Protein AF-A0A3D1VIJ1-F1 (afdb_monomer_lite)

Structure (mmCIF, N/CA/C/O backbone):
data_AF-A0A3D1VIJ1-F1
#
_entry.id   AF-A0A3D1VIJ1-F1
#
loop_
_atom_site.group_PDB
_atom_site.id
_atom_site.type_symbol
_atom_site.label_atom_id
_atom_site.label_alt_id
_atom_site.label_comp_id
_atom_site.label_asym_id
_atom_site.label_entity_id
_atom_site.label_seq_id
_atom_site.pdbx_PDB_ins_code
_atom_site.Cartn_x
_atom_site.Cartn_y
_atom_site.Cartn_z
_atom_site.occupancy
_atom_site.B_iso_or_equiv
_atom_site.auth_seq_id
_atom_site.auth_comp_id
_atom_site.auth_asym_id
_atom_site.auth_atom_id
_atom_site.pdbx_PDB_model_num
ATOM 1 N N . THR A 1 1 ? 19.749 5.957 -31.964 1.00 71.56 1 THR A N 1
ATOM 2 C CA . THR A 1 1 ? 20.022 4.498 -31.964 1.00 71.56 1 THR A CA 1
ATOM 3 C C . THR A 1 1 ? 18.965 3.741 -31.171 1.00 71.56 1 THR A C 1
ATOM 5 O O . THR A 1 1 ? 18.690 4.081 -30.025 1.00 71.56 1 THR A O 1
ATOM 8 N N . ARG A 1 2 ? 18.362 2.705 -31.774 1.00 75.50 2 ARG A N 1
ATOM 9 C CA . ARG A 1 2 ? 17.247 1.901 -31.215 1.00 75.50 2 ARG A CA 1
ATOM 10 C C . ARG A 1 2 ? 17.617 1.122 -29.935 1.00 75.50 2 ARG A C 1
ATOM 12 O O . ARG A 1 2 ? 16.743 0.804 -29.135 1.00 75.50 2 ARG A O 1
ATOM 19 N N . GLN A 1 3 ? 18.907 0.845 -29.724 1.00 78.12 3 GLN A N 1
ATOM 20 C CA . GLN A 1 3 ? 19.421 0.117 -28.553 1.00 78.12 3 GLN A CA 1
ATOM 21 C C . GLN A 1 3 ? 19.297 0.927 -27.248 1.00 78.12 3 GLN A C 1
ATOM 23 O O . GLN A 1 3 ? 18.681 0.443 -26.301 1.00 78.12 3 GLN A O 1
ATOM 28 N N . ARG A 1 4 ? 19.711 2.205 -27.240 1.00 77.31 4 ARG A N 1
ATOM 29 C CA . ARG A 1 4 ? 19.579 3.099 -26.068 1.00 77.31 4 ARG A CA 1
ATOM 30 C C . ARG A 1 4 ? 18.128 3.317 -25.630 1.00 77.31 4 ARG A C 1
ATOM 32 O O . ARG A 1 4 ? 17.838 3.441 -24.444 1.00 77.31 4 ARG A O 1
ATOM 39 N N . GLN A 1 5 ? 17.189 3.332 -26.579 1.00 79.75 5 GLN A N 1
ATOM 40 C CA . GLN A 1 5 ? 15.758 3.444 -26.270 1.00 79.75 5 GLN A CA 1
ATOM 41 C C . GLN A 1 5 ? 15.233 2.211 -25.517 1.00 79.75 5 GLN A C 1
ATOM 43 O O . GLN A 1 5 ? 14.442 2.359 -24.585 1.00 79.75 5 GLN A O 1
ATOM 48 N N . ARG A 1 6 ? 15.693 1.001 -25.872 1.00 83.06 6 ARG A N 1
ATOM 49 C CA . ARG A 1 6 ? 15.323 -0.243 -25.172 1.00 83.06 6 ARG A CA 1
ATOM 50 C C . ARG A 1 6 ? 15.909 -0.299 -23.760 1.00 83.06 6 ARG A C 1
ATOM 52 O O . ARG A 1 6 ? 15.204 -0.703 -22.836 1.00 83.06 6 ARG A O 1
ATOM 59 N N . GLU A 1 7 ? 17.152 0.143 -23.577 1.00 83.19 7 GLU A N 1
ATOM 60 C CA . GLU A 1 7 ? 17.784 0.249 -22.252 1.00 83.19 7 GLU A CA 1
ATOM 61 C C . GLU A 1 7 ? 17.045 1.247 -21.359 1.00 83.19 7 GLU A C 1
ATOM 63 O O . GLU A 1 7 ? 16.668 0.920 -20.232 1.00 83.19 7 GLU A O 1
ATOM 68 N N . ASN A 1 8 ? 16.728 2.429 -21.893 1.00 88.62 8 ASN A N 1
ATOM 69 C CA . ASN A 1 8 ? 15.988 3.444 -21.152 1.00 88.62 8 ASN A CA 1
ATOM 70 C C . ASN A 1 8 ? 14.564 2.970 -20.803 1.00 88.62 8 ASN A C 1
ATOM 72 O O . ASN A 1 8 ? 14.087 3.202 -19.696 1.00 88.62 8 ASN A O 1
ATOM 76 N N . ALA A 1 9 ? 13.893 2.228 -21.693 1.00 87.00 9 ALA A N 1
ATOM 77 C CA . ALA A 1 9 ? 12.586 1.637 -21.399 1.00 87.00 9 ALA A CA 1
ATOM 78 C C . ALA A 1 9 ? 12.645 0.644 -20.223 1.00 87.00 9 ALA A C 1
ATOM 80 O O . ALA A 1 9 ? 11.797 0.704 -19.329 1.00 87.00 9 ALA A O 1
ATOM 81 N N . ARG A 1 10 ? 13.663 -0.229 -20.179 1.00 85.31 10 ARG A N 1
ATOM 82 C CA . ARG A 1 10 ? 13.887 -1.156 -19.052 1.00 85.31 10 ARG A CA 1
ATOM 83 C C . ARG A 1 10 ? 14.189 -0.399 -17.757 1.00 85.31 10 ARG A C 1
ATOM 85 O O . ARG A 1 10 ? 13.577 -0.684 -16.726 1.00 85.31 10 ARG A O 1
ATOM 92 N N . PHE A 1 11 ? 15.049 0.617 -17.820 1.00 88.25 11 PHE A N 1
ATOM 93 C CA . PHE A 1 11 ? 15.358 1.482 -16.682 1.00 88.25 11 PHE A CA 1
ATOM 94 C C . PHE A 1 11 ? 14.109 2.197 -16.144 1.00 88.25 11 PHE A C 1
ATOM 96 O O . PHE A 1 11 ? 13.842 2.157 -14.941 1.00 88.25 11 PHE A O 1
ATOM 103 N N . LEU A 1 12 ? 13.282 2.782 -17.019 1.00 89.69 12 LEU A N 1
ATOM 104 C CA . LEU A 1 12 ? 12.027 3.423 -16.621 1.00 89.69 12 LEU A CA 1
ATOM 105 C C . LEU A 1 12 ? 11.056 2.442 -15.961 1.00 89.69 12 LEU A C 1
ATOM 107 O O . LEU A 1 12 ? 10.388 2.827 -15.003 1.00 89.69 12 LEU A O 1
ATOM 111 N N . GLN A 1 13 ? 10.957 1.194 -16.426 1.00 88.62 13 GLN A N 1
ATOM 112 C CA . GLN A 1 13 ? 10.086 0.199 -15.791 1.00 88.62 13 GLN A CA 1
ATOM 113 C C . GLN A 1 13 ? 10.516 -0.100 -14.350 1.00 88.62 13 GLN A C 1
ATOM 115 O O . GLN A 1 13 ? 9.676 -0.096 -13.444 1.00 88.62 13 GLN A O 1
ATOM 120 N N . ILE A 1 14 ? 11.815 -0.305 -14.125 1.00 88.56 14 ILE A N 1
ATOM 121 C CA . ILE A 1 14 ? 12.374 -0.562 -12.791 1.00 88.56 14 ILE A CA 1
ATOM 122 C C . ILE A 1 14 ? 12.192 0.673 -11.903 1.00 88.56 14 ILE A C 1
ATOM 124 O O . ILE A 1 14 ? 11.626 0.585 -10.810 1.00 88.56 14 ILE A O 1
ATOM 128 N N . LYS A 1 15 ? 12.561 1.853 -12.411 1.00 90.94 15 LYS A N 1
ATOM 129 C CA . LYS A 1 15 ? 12.421 3.131 -11.706 1.00 90.94 15 LYS A CA 1
ATOM 130 C C . LYS A 1 15 ? 10.968 3.415 -11.316 1.00 90.94 15 LYS A C 1
ATOM 132 O O . LYS A 1 15 ? 10.702 3.810 -10.183 1.00 90.94 15 LYS A O 1
ATOM 137 N N . ARG A 1 16 ? 10.002 3.167 -12.208 1.00 88.94 16 ARG A N 1
ATOM 138 C CA . ARG A 1 16 ? 8.564 3.338 -11.926 1.00 88.94 16 ARG A CA 1
ATOM 139 C C . ARG A 1 16 ? 8.086 2.419 -10.802 1.00 88.94 16 ARG A C 1
ATOM 141 O O . ARG A 1 16 ? 7.341 2.881 -9.938 1.00 88.94 16 ARG A O 1
ATOM 148 N N . LYS A 1 17 ? 8.515 1.150 -10.781 1.00 86.19 17 LYS A N 1
ATOM 149 C CA . LYS A 1 17 ? 8.183 0.209 -9.694 1.00 86.19 17 LYS A CA 1
ATOM 150 C C . LYS A 1 17 ? 8.722 0.702 -8.350 1.00 86.19 17 LYS A C 1
ATOM 152 O O . LYS A 1 17 ? 7.959 0.753 -7.386 1.00 86.19 17 LYS A O 1
ATOM 157 N N . LEU A 1 18 ? 9.983 1.139 -8.312 1.00 89.12 18 LEU A N 1
ATOM 158 C CA . LEU A 1 18 ? 10.609 1.688 -7.105 1.00 89.12 18 LEU A CA 1
ATOM 159 C C . LEU A 1 18 ? 9.871 2.934 -6.608 1.00 89.12 18 LEU A C 1
ATOM 161 O O . LEU A 1 18 ? 9.416 2.969 -5.467 1.00 89.12 18 LEU A O 1
ATOM 165 N N . ILE A 1 19 ? 9.654 3.925 -7.478 1.00 88.44 19 ILE A N 1
ATOM 166 C CA . ILE A 1 19 ? 8.934 5.156 -7.119 1.00 88.44 19 ILE A CA 1
ATOM 167 C C . ILE A 1 19 ? 7.530 4.838 -6.594 1.00 88.44 19 ILE A C 1
ATOM 169 O O . ILE A 1 19 ? 7.095 5.431 -5.608 1.00 88.44 19 ILE A O 1
ATOM 173 N N . ARG A 1 20 ? 6.809 3.900 -7.223 1.00 85.62 20 ARG A N 1
ATOM 174 C CA . ARG A 1 20 ? 5.472 3.489 -6.771 1.00 85.62 20 ARG A CA 1
ATOM 175 C C . ARG A 1 20 ? 5.512 2.881 -5.369 1.00 85.62 20 ARG A C 1
ATOM 177 O O . ARG A 1 20 ? 4.656 3.222 -4.556 1.00 85.62 2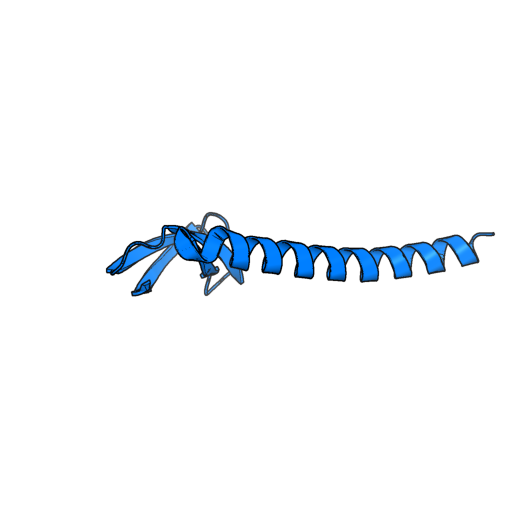0 ARG A O 1
ATOM 184 N N . PHE A 1 21 ? 6.494 2.028 -5.080 1.00 85.69 21 PHE A N 1
ATOM 185 C CA . PHE A 1 21 ? 6.675 1.453 -3.748 1.00 85.69 21 PHE A CA 1
ATOM 186 C C . PHE A 1 21 ? 6.951 2.545 -2.707 1.00 85.69 21 PHE A C 1
ATOM 188 O O . PHE A 1 21 ? 6.212 2.648 -1.730 1.00 85.69 21 PHE A O 1
ATOM 195 N N . PHE A 1 22 ? 7.924 3.428 -2.958 1.00 88.88 22 PHE A N 1
ATOM 196 C CA . PHE A 1 22 ? 8.251 4.530 -2.046 1.00 88.88 22 PHE A CA 1
ATOM 197 C C . PHE A 1 22 ? 7.071 5.481 -1.818 1.00 88.88 22 PHE A C 1
ATOM 199 O O . PHE A 1 22 ? 6.796 5.853 -0.678 1.00 88.88 22 PHE A O 1
ATOM 206 N N . LYS A 1 23 ? 6.317 5.834 -2.868 1.00 86.19 23 LYS A N 1
ATOM 207 C CA . LYS A 1 23 ? 5.102 6.656 -2.734 1.00 86.19 23 LYS A CA 1
ATOM 208 C C . LYS A 1 23 ? 4.059 5.992 -1.835 1.00 86.19 23 LYS A C 1
ATOM 210 O O . LYS A 1 23 ? 3.472 6.665 -0.990 1.00 86.19 23 LYS A O 1
ATOM 215 N N . LEU A 1 24 ? 3.845 4.685 -1.989 1.00 83.06 24 LEU A N 1
ATOM 216 C CA . LEU A 1 24 ? 2.864 3.943 -1.197 1.00 83.06 24 LEU A CA 1
ATOM 217 C C . LEU A 1 24 ? 3.289 3.829 0.275 1.00 83.06 24 LEU A C 1
ATOM 219 O O . LEU A 1 24 ? 2.453 3.991 1.160 1.00 83.06 24 LEU A O 1
ATOM 223 N N . GLN A 1 25 ? 4.583 3.628 0.548 1.00 84.06 25 GLN A N 1
ATOM 224 C CA . GLN A 1 25 ? 5.108 3.642 1.918 1.00 84.06 25 GLN A CA 1
ATOM 225 C C . GLN A 1 25 ? 5.023 5.035 2.552 1.00 84.06 25 GLN A C 1
ATOM 227 O O . GLN A 1 25 ? 4.567 5.164 3.685 1.00 84.06 25 GLN A O 1
ATOM 232 N N . LYS A 1 26 ? 5.365 6.096 1.810 1.00 85.88 26 LYS A N 1
ATOM 233 C CA . LYS A 1 26 ? 5.234 7.479 2.294 1.00 85.88 26 LYS A CA 1
ATOM 234 C C . LYS A 1 26 ? 3.783 7.817 2.653 1.00 85.88 26 LYS A C 1
ATOM 236 O O . LYS A 1 26 ? 3.544 8.405 3.704 1.00 85.88 26 LYS A O 1
ATOM 241 N N . ALA A 1 27 ? 2.819 7.406 1.825 1.00 81.50 27 ALA A N 1
ATOM 242 C CA . ALA A 1 27 ? 1.394 7.575 2.116 1.00 81.50 27 ALA A CA 1
ATOM 243 C C . ALA A 1 27 ? 0.967 6.805 3.378 1.00 81.50 27 ALA A C 1
ATOM 245 O O . ALA A 1 27 ? 0.311 7.374 4.245 1.00 81.50 27 ALA A O 1
ATOM 246 N N . LYS A 1 28 ? 1.414 5.549 3.540 1.00 81.50 28 LYS A N 1
ATOM 247 C CA . LYS A 1 28 ? 1.160 4.760 4.758 1.00 81.50 28 LYS A CA 1
ATOM 248 C C . LYS A 1 28 ? 1.682 5.437 6.023 1.00 81.50 28 LYS A C 1
ATOM 250 O O . LYS A 1 28 ? 0.994 5.419 7.036 1.00 81.50 28 LYS A O 1
ATOM 255 N N . ILE A 1 29 ? 2.881 6.016 5.968 1.00 81.19 29 ILE A N 1
ATOM 256 C CA . ILE A 1 29 ? 3.499 6.687 7.119 1.00 81.19 29 ILE A CA 1
ATOM 257 C C . ILE A 1 29 ? 2.760 7.986 7.443 1.00 81.19 29 ILE A C 1
ATOM 259 O O . ILE A 1 29 ? 2.410 8.212 8.600 1.00 81.19 29 ILE A O 1
ATOM 263 N N . ARG A 1 30 ? 2.480 8.812 6.427 1.00 80.81 30 ARG A N 1
ATOM 264 C CA . ARG A 1 30 ? 1.769 10.086 6.599 1.00 80.81 30 ARG A CA 1
ATOM 265 C C . ARG A 1 30 ? 0.379 9.876 7.197 1.00 80.81 30 ARG A C 1
ATOM 267 O O . ARG A 1 30 ? 0.011 10.550 8.152 1.00 80.81 30 ARG A O 1
ATOM 274 N N . ASP A 1 31 ? -0.362 8.910 6.665 1.00 78.56 31 ASP A N 1
ATOM 275 C CA . ASP A 1 31 ? -1.763 8.693 7.023 1.00 78.56 31 ASP A CA 1
ATOM 276 C C . ASP A 1 31 ? -1.929 7.686 8.188 1.00 78.56 31 ASP A C 1
ATOM 278 O O . ASP A 1 31 ? -3.054 7.357 8.557 1.00 78.56 31 ASP A O 1
ATOM 282 N N . ARG A 1 32 ? -0.832 7.249 8.838 1.00 74.56 32 ARG A N 1
ATOM 283 C CA . ARG A 1 32 ? -0.806 6.234 9.921 1.00 74.56 32 ARG A CA 1
ATOM 284 C C . ARG A 1 32 ? -1.705 6.562 11.120 1.00 74.56 32 ARG A C 1
ATOM 286 O O . ARG A 1 32 ? -2.140 5.658 11.838 1.00 74.56 32 ARG A O 1
ATOM 293 N N . LYS A 1 33 ? -1.928 7.851 11.395 1.00 73.62 33 LYS A N 1
ATOM 294 C CA . LYS A 1 33 ? -2.743 8.298 12.535 1.00 73.62 33 LYS A CA 1
ATOM 295 C C . LYS A 1 33 ? -4.244 8.179 12.259 1.00 73.62 33 LYS A C 1
ATOM 297 O O . LYS A 1 33 ? -4.984 7.848 13.176 1.00 73.62 33 LYS A O 1
ATOM 302 N N . THR A 1 34 ? -4.674 8.411 11.020 1.00 81.62 34 THR A N 1
ATOM 303 C CA . THR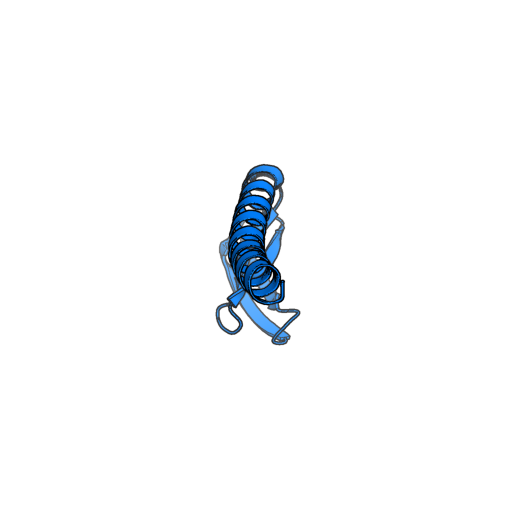 A 1 34 ? -6.095 8.541 10.654 1.00 81.62 34 THR A CA 1
ATOM 304 C C . THR A 1 34 ? -6.631 7.330 9.897 1.00 81.62 34 THR A C 1
ATOM 306 O O . THR A 1 34 ? -7.797 6.980 10.055 1.00 81.62 34 THR A O 1
ATOM 309 N N . HIS A 1 35 ? -5.793 6.669 9.097 1.00 84.94 35 HIS A N 1
ATOM 310 C CA . HIS A 1 35 ? -6.203 5.573 8.230 1.00 84.94 35 HIS A CA 1
ATOM 311 C C . HIS A 1 35 ? -5.283 4.359 8.371 1.00 84.94 35 HIS A C 1
ATOM 313 O O . HIS A 1 35 ? -4.073 4.472 8.568 1.00 84.94 35 HIS A O 1
ATOM 319 N N . VAL A 1 36 ? -5.866 3.175 8.213 1.00 81.69 36 VAL A N 1
ATOM 320 C CA . VAL A 1 36 ? -5.160 1.899 8.150 1.00 81.69 36 VAL A CA 1
ATOM 321 C C . VAL A 1 36 ? -5.266 1.353 6.737 1.00 81.69 36 VAL A C 1
ATOM 323 O O . VAL A 1 36 ? -6.328 1.354 6.116 1.00 81.69 36 VAL A O 1
ATOM 326 N N . PHE A 1 37 ? -4.139 0.877 6.221 1.00 84.25 37 PHE A N 1
ATOM 327 C CA . PHE A 1 37 ? -4.080 0.222 4.924 1.00 84.25 37 PHE A CA 1
ATOM 328 C C . PHE A 1 37 ? -4.090 -1.289 5.135 1.00 84.25 37 PHE A C 1
ATOM 330 O O . PHE A 1 37 ? -3.114 -1.844 5.642 1.00 84.25 37 PHE A O 1
ATOM 337 N N . LYS A 1 38 ? -5.176 -1.957 4.743 1.00 84.31 38 LYS A N 1
ATOM 338 C CA . LYS A 1 38 ? -5.296 -3.422 4.800 1.00 84.31 38 LYS A CA 1
ATOM 339 C C . LYS A 1 38 ? -5.409 -3.984 3.393 1.00 84.31 38 LYS A C 1
ATOM 341 O O . LYS A 1 38 ? -5.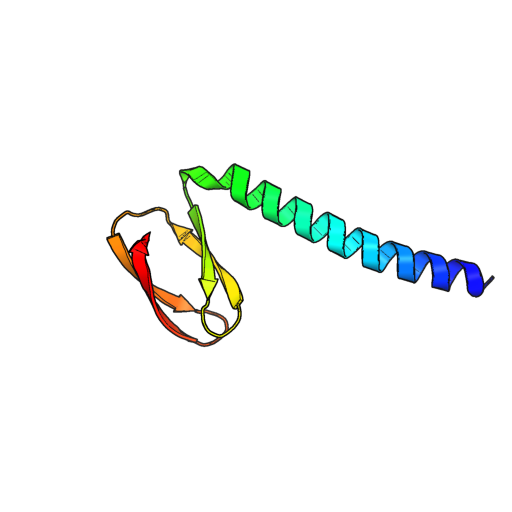993 -3.363 2.508 1.00 84.31 38 LYS A O 1
ATOM 346 N N . ALA A 1 39 ? -4.812 -5.148 3.177 1.00 86.19 39 ALA A N 1
ATOM 347 C CA . ALA A 1 39 ? -4.991 -5.873 1.931 1.00 86.19 39 ALA A CA 1
ATOM 348 C C . ALA A 1 39 ? -6.312 -6.644 1.986 1.00 86.19 39 ALA A C 1
ATOM 350 O O . ALA A 1 39 ? -6.633 -7.251 3.005 1.00 86.19 39 ALA A O 1
ATOM 351 N N . CYS A 1 40 ? -7.062 -6.633 0.888 1.00 84.94 40 CYS A N 1
ATOM 352 C CA . CYS A 1 40 ? -8.178 -7.555 0.721 1.00 84.94 40 CYS A CA 1
ATOM 353 C C . CYS A 1 40 ? -7.652 -9.006 0.673 1.00 84.94 40 CYS A C 1
ATOM 355 O O . CYS A 1 40 ? -6.689 -9.250 -0.063 1.00 84.94 40 CYS A O 1
ATOM 357 N N . PRO A 1 41 ? -8.279 -9.966 1.380 1.00 84.38 41 PRO A N 1
ATOM 358 C CA . PRO A 1 41 ? -7.832 -11.362 1.400 1.00 84.38 41 PRO A CA 1
ATOM 359 C C . PRO A 1 41 ? -7.902 -12.037 0.023 1.00 84.38 41 PRO A C 1
ATOM 361 O O . PRO A 1 41 ? -7.094 -12.909 -0.274 1.00 84.38 41 PRO A O 1
ATOM 364 N N . ILE A 1 42 ? -8.818 -11.593 -0.843 1.00 85.44 42 ILE A N 1
ATOM 365 C CA . ILE A 1 42 ? -9.073 -12.221 -2.146 1.00 85.44 42 ILE A CA 1
ATOM 366 C C . ILE A 1 42 ? -8.250 -11.544 -3.243 1.00 85.44 42 ILE A C 1
ATOM 368 O O . ILE A 1 42 ? -7.386 -12.152 -3.867 1.00 85.44 42 ILE A O 1
ATOM 372 N N . CYS A 1 43 ? -8.483 -10.249 -3.478 1.00 85.69 43 CYS A N 1
ATOM 373 C CA . CYS A 1 43 ? -7.895 -9.550 -4.625 1.00 85.69 43 CYS A CA 1
ATOM 374 C C . CYS A 1 43 ? -6.571 -8.833 -4.319 1.00 85.69 43 CYS A C 1
ATOM 37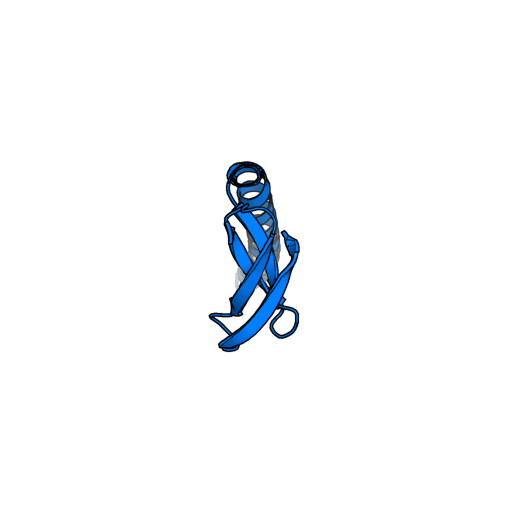6 O O . CYS A 1 43 ? -5.996 -8.208 -5.216 1.00 85.69 43 CYS A O 1
ATOM 378 N N . LYS A 1 44 ? -6.111 -8.859 -3.058 1.00 85.06 44 LYS A N 1
ATOM 379 C CA . LYS A 1 44 ? -4.879 -8.204 -2.572 1.00 85.06 44 LYS A CA 1
ATOM 380 C C . LYS A 1 44 ? -4.809 -6.695 -2.844 1.00 85.06 44 LYS A C 1
ATOM 382 O O . LYS A 1 44 ? -3.754 -6.078 -2.695 1.00 85.06 44 LYS A O 1
ATOM 387 N N . ALA A 1 45 ? -5.928 -6.077 -3.227 1.00 85.06 45 ALA A N 1
ATOM 388 C CA . ALA A 1 45 ? -6.019 -4.634 -3.364 1.00 85.06 45 ALA A CA 1
ATOM 389 C C . ALA A 1 45 ? -5.825 -3.989 -1.988 1.00 85.06 45 ALA A C 1
ATOM 391 O O . ALA A 1 45 ? -6.370 -4.462 -0.989 1.00 85.06 45 ALA A O 1
ATOM 392 N N . VAL A 1 46 ? -5.035 -2.918 -1.941 1.00 86.38 46 VAL A N 1
ATOM 393 C CA . VAL A 1 46 ? -4.802 -2.163 -0.710 1.00 86.38 46 VAL A CA 1
ATOM 394 C C . VAL A 1 46 ? -5.988 -1.230 -0.498 1.00 86.38 46 VAL A C 1
ATOM 396 O O . VAL A 1 46 ? -6.206 -0.313 -1.287 1.00 86.38 46 VAL A O 1
ATOM 399 N N . LEU A 1 47 ? -6.747 -1.478 0.562 1.00 86.06 47 LEU A N 1
ATOM 400 C CA . LEU A 1 47 ? -7.895 -0.684 0.973 1.00 86.06 47 LEU A CA 1
ATOM 401 C C . LEU A 1 47 ? -7.459 0.325 2.023 1.00 86.06 47 LEU A C 1
ATOM 403 O O . LEU A 1 47 ? -6.688 -0.004 2.926 1.00 86.06 47 LEU A O 1
ATOM 407 N N . ARG A 1 48 ? -7.966 1.549 1.897 1.00 85.88 48 ARG A N 1
ATOM 408 C CA . ARG A 1 48 ? -7.805 2.607 2.890 1.00 85.88 48 ARG A CA 1
ATOM 409 C C . ARG A 1 48 ? -9.039 2.600 3.784 1.00 85.88 48 ARG A C 1
ATOM 411 O O . ARG A 1 48 ? -10.132 2.872 3.304 1.00 85.88 48 ARG A O 1
ATOM 418 N N . LEU A 1 49 ? -8.848 2.290 5.059 1.00 84.62 49 LEU A N 1
ATOM 419 C CA . LEU A 1 49 ? -9.903 2.222 6.069 1.00 84.62 49 LEU A CA 1
ATOM 420 C C . LEU A 1 49 ? -9.665 3.284 7.145 1.00 84.62 49 LEU A C 1
ATOM 422 O O . LEU A 1 49 ? -8.502 3.567 7.441 1.00 84.62 49 LEU A O 1
ATOM 426 N N . PRO A 1 50 ? -10.710 3.888 7.730 1.00 83.25 50 PRO A N 1
ATOM 427 C CA . PRO A 1 50 ? -10.545 4.756 8.891 1.00 83.25 50 PRO A CA 1
ATOM 428 C C . PRO A 1 50 ? -10.037 3.945 10.090 1.00 83.25 50 PRO A C 1
ATOM 430 O O . PRO A 1 50 ? -10.371 2.772 10.254 1.00 83.25 50 PRO A O 1
ATOM 433 N N . LYS A 1 51 ? -9.202 4.556 10.934 1.00 78.25 51 LYS A N 1
ATOM 434 C CA . LYS A 1 51 ? -8.661 3.915 12.140 1.00 78.25 51 LYS A CA 1
ATOM 435 C C . LYS A 1 51 ? -9.664 3.987 13.297 1.00 78.25 51 LYS A C 1
ATOM 437 O O . LYS A 1 51 ? -9.416 4.623 14.317 1.00 78.25 51 LYS A O 1
ATOM 442 N N . THR A 1 52 ? -10.813 3.357 13.124 1.00 78.94 52 THR A N 1
ATOM 443 C CA . THR A 1 52 ? -11.836 3.207 14.163 1.00 78.94 52 THR A CA 1
ATOM 444 C C . THR A 1 52 ? -11.648 1.857 14.837 1.00 78.94 52 THR A C 1
ATOM 446 O O . THR A 1 52 ? -11.672 0.829 14.167 1.00 78.94 52 THR A O 1
ATOM 449 N N . LYS A 1 53 ? -11.427 1.846 16.156 1.00 76.69 53 LYS A N 1
ATOM 450 C CA . LYS A 1 53 ? -11.256 0.598 16.913 1.00 76.69 53 LYS A CA 1
ATOM 451 C C . LYS A 1 53 ? -12.540 -0.230 16.820 1.00 76.69 53 LYS A C 1
ATOM 453 O O . LYS A 1 53 ? -13.624 0.327 16.964 1.00 76.69 53 LYS A O 1
ATOM 458 N N . GLY A 1 54 ? -12.411 -1.530 16.573 1.00 80.81 54 GLY A N 1
ATOM 459 C CA . GLY A 1 54 ? -13.544 -2.455 16.505 1.00 80.81 54 GLY A CA 1
ATOM 460 C C . GLY A 1 54 ? -13.504 -3.387 15.297 1.00 80.81 54 GLY A C 1
ATOM 461 O O . GLY A 1 54 ? -12.569 -3.372 14.492 1.00 80.81 54 GLY A O 1
ATOM 462 N N . THR A 1 55 ? -14.531 -4.225 15.193 1.00 82.19 55 THR A N 1
ATOM 463 C CA . THR A 1 55 ? -14.814 -5.051 14.017 1.00 82.19 55 THR A CA 1
ATOM 464 C C . THR A 1 55 ? -15.545 -4.219 12.975 1.00 82.19 55 THR A C 1
ATOM 466 O O . THR A 1 55 ? -16.656 -3.760 13.222 1.00 82.19 55 THR A O 1
ATOM 469 N N . HIS A 1 56 ? -14.918 -4.035 11.813 1.00 80.44 56 HIS A N 1
ATOM 470 C CA . HIS A 1 56 ? -15.525 -3.359 10.671 1.00 80.44 56 HIS A CA 1
ATOM 471 C C . HIS A 1 56 ? -15.812 -4.370 9.577 1.00 80.44 56 HIS A C 1
ATOM 473 O O . HIS A 1 56 ? -14.896 -5.032 9.086 1.00 80.44 56 HIS A O 1
ATOM 479 N N . THR A 1 57 ? -17.073 -4.456 9.176 1.00 84.62 57 THR A N 1
ATOM 480 C CA . THR A 1 57 ? -17.500 -5.240 8.021 1.00 84.62 57 THR A CA 1
ATOM 481 C C . THR A 1 57 ? -17.252 -4.400 6.770 1.00 84.62 57 THR A C 1
ATOM 483 O O . THR A 1 57 ? -17.934 -3.408 6.513 1.00 84.62 57 THR A O 1
ATOM 486 N N . VAL A 1 58 ? -16.211 -4.743 6.011 1.00 83.06 58 VAL A N 1
ATOM 487 C CA . VAL A 1 58 ? -15.735 -3.942 4.878 1.00 83.06 58 VAL A CA 1
ATOM 488 C C . VAL A 1 58 ? -16.094 -4.632 3.574 1.00 83.06 58 VAL A C 1
ATOM 490 O O . VAL A 1 58 ? -15.766 -5.798 3.363 1.00 83.06 58 VAL A O 1
ATOM 493 N N . ARG A 1 59 ? -16.692 -3.881 2.645 1.00 86.31 59 ARG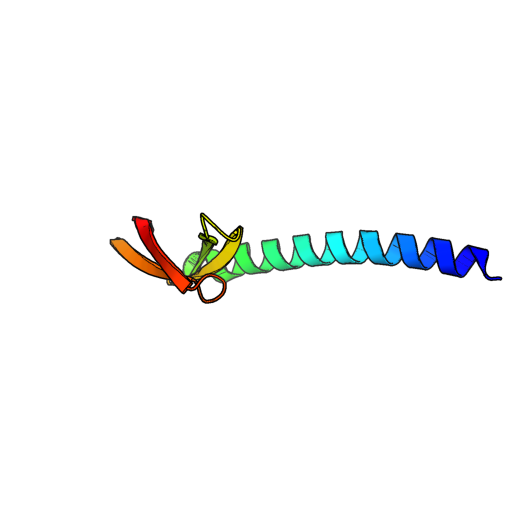 A N 1
ATOM 494 C CA . ARG A 1 59 ? -16.893 -4.324 1.263 1.00 86.31 59 ARG A CA 1
ATOM 495 C C . ARG A 1 59 ? -15.732 -3.872 0.382 1.00 86.31 59 ARG A C 1
ATOM 497 O O . ARG A 1 59 ? -15.419 -2.685 0.306 1.00 86.31 59 ARG A O 1
ATOM 504 N N . CYS A 1 60 ? -15.087 -4.804 -0.315 1.00 85.00 60 CYS A N 1
ATOM 505 C CA . CYS A 1 60 ? -14.023 -4.454 -1.253 1.00 85.00 60 CYS A CA 1
ATOM 506 C C . CYS A 1 60 ? -14.604 -3.829 -2.539 1.00 85.00 60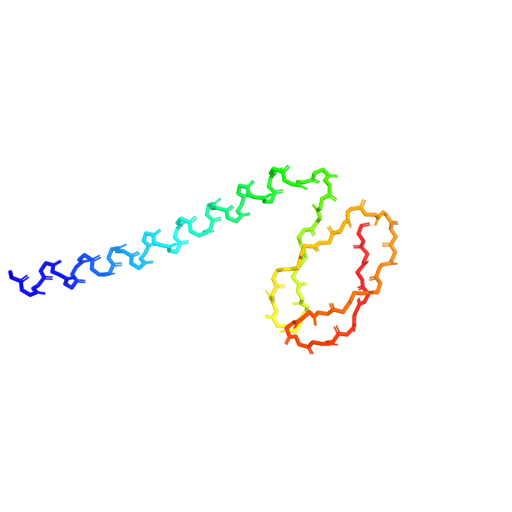 CYS A C 1
ATOM 508 O O . CYS A 1 60 ? -15.399 -4.484 -3.202 1.00 85.00 60 CYS A O 1
ATOM 510 N N . PRO A 1 61 ? -14.157 -2.648 -3.005 1.00 85.75 61 PRO A N 1
ATOM 511 C CA . PRO A 1 61 ? -14.627 -2.057 -4.262 1.00 85.75 61 PRO A CA 1
ATOM 512 C C . PRO A 1 61 ? -14.164 -2.820 -5.514 1.00 85.75 61 PRO A C 1
ATOM 514 O O . PRO A 1 61 ? -14.700 -2.608 -6.593 1.00 85.75 61 PRO A O 1
ATOM 517 N N . ARG A 1 62 ? -13.151 -3.692 -5.397 1.00 85.12 62 ARG A N 1
ATOM 518 C CA . ARG A 1 62 ? -12.595 -4.449 -6.533 1.00 85.12 62 ARG A CA 1
ATOM 519 C C . ARG A 1 62 ? -13.285 -5.789 -6.751 1.00 85.12 62 ARG A C 1
ATOM 521 O O . ARG A 1 62 ? -13.627 -6.105 -7.879 1.00 85.12 62 ARG A O 1
ATOM 528 N N . CYS A 1 63 ? -13.446 -6.581 -5.693 1.00 86.25 63 CYS A N 1
ATOM 529 C CA . CYS A 1 63 ? -14.058 -7.912 -5.777 1.00 86.25 63 CYS A CA 1
ATOM 530 C C . CYS A 1 63 ? -15.457 -7.980 -5.161 1.00 86.25 63 CYS A C 1
ATOM 532 O O . CYS A 1 63 ? -16.055 -9.044 -5.170 1.00 86.25 63 CYS A O 1
ATOM 534 N N . GLN A 1 64 ? -15.966 -6.877 -4.602 1.00 84.50 64 GLN A N 1
ATOM 535 C CA . GLN A 1 64 ? -17.295 -6.754 -3.983 1.00 84.50 64 GLN A CA 1
ATOM 536 C C . GLN A 1 64 ? -17.566 -7.680 -2.793 1.00 84.50 64 GLN A C 1
ATOM 538 O O . GLN A 1 64 ? -18.620 -7.557 -2.174 1.00 84.50 64 GLN A O 1
ATOM 543 N N . GLN A 1 65 ? -16.599 -8.519 -2.419 1.00 85.31 65 GLN A N 1
ATOM 544 C CA . GLN A 1 65 ? -16.675 -9.370 -1.246 1.00 85.31 65 GLN A CA 1
ATOM 545 C C . GLN A 1 65 ? -16.705 -8.541 0.035 1.00 85.31 65 GLN A C 1
ATOM 547 O O . GLN A 1 65 ? -15.978 -7.548 0.172 1.00 85.31 65 GLN A O 1
ATOM 552 N N . VAL A 1 66 ? -17.514 -9.009 0.975 1.00 85.94 66 VAL A N 1
ATOM 553 C CA . VAL A 1 66 ? -17.634 -8.474 2.325 1.00 85.94 66 VAL A CA 1
ATOM 554 C C . VAL A 1 66 ? -16.797 -9.341 3.261 1.00 85.94 66 VAL A C 1
ATOM 556 O O . VAL A 1 66 ? -16.838 -10.566 3.163 1.00 85.94 66 VAL A O 1
ATOM 559 N N . PHE A 1 67 ? -15.994 -8.719 4.119 1.00 85.62 67 PHE A N 1
ATOM 560 C CA . PHE A 1 67 ? -15.210 -9.424 5.131 1.00 85.62 67 PHE A CA 1
ATOM 561 C C . PHE A 1 67 ? -14.996 -8.552 6.363 1.00 85.62 67 PHE A C 1
ATOM 563 O O . PHE A 1 67 ? -14.921 -7.323 6.268 1.00 85.62 67 PHE A O 1
ATOM 570 N N . ASP A 1 68 ? -14.858 -9.203 7.511 1.00 82.25 68 ASP A N 1
ATOM 571 C CA . ASP A 1 68 ? -14.631 -8.521 8.776 1.00 82.25 68 ASP A CA 1
ATOM 572 C C . ASP A 1 68 ? -13.146 -8.248 8.990 1.00 82.25 68 ASP A C 1
ATOM 574 O O . ASP A 1 68 ? -12.282 -9.123 8.881 1.00 82.25 68 ASP A O 1
ATOM 578 N N . VAL A 1 69 ? -12.842 -6.997 9.312 1.00 80.19 69 VAL A N 1
ATOM 579 C CA . VAL A 1 69 ? -11.495 -6.539 9.623 1.00 80.19 69 VAL A CA 1
ATOM 580 C C . VAL A 1 69 ? -11.492 -6.012 11.045 1.00 80.19 69 VAL A C 1
ATOM 582 O O . VAL A 1 69 ? -12.183 -5.047 11.365 1.00 80.19 69 VAL A O 1
ATOM 585 N N . LYS A 1 70 ? -10.666 -6.622 11.897 1.00 75.75 70 LYS A N 1
ATOM 586 C CA . LYS A 1 70 ? -10.307 -6.044 13.195 1.00 75.75 70 LYS A CA 1
ATOM 587 C C . LYS A 1 70 ? -9.206 -5.004 12.974 1.00 75.75 70 LYS A C 1
ATOM 589 O O . LYS A 1 70 ? -8.141 -5.332 12.428 1.00 75.75 70 LYS A O 1
ATOM 594 N N . ILE A 1 71 ? -9.508 -3.753 13.323 1.00 73.69 71 ILE A N 1
ATOM 595 C CA . ILE A 1 71 ? -8.609 -2.592 13.210 1.00 73.69 71 ILE A CA 1
ATOM 596 C C . ILE A 1 71 ? -7.985 -2.266 14.561 1.00 73.69 71 ILE A C 1
ATOM 598 O O . ILE A 1 71 ? -8.736 -2.192 15.559 1.00 73.69 71 ILE A O 1
#

Sequence (71 aa):
TRQRQRENARFLQIKRKLIRFFKLQKAKIRDRKTHVFKACPICKAVLRLPKTKGTHTVRCPRCQQVFDVKI

Radius of gyration: 17.58 Å; chains: 1; bounding box: 38×22×49 Å

Foldseek 3Di:
DVVVVVVVVVVVVVVVVVVVVVVVVVCCVVCVVFWDWDADPPPRDTDTHGPDADWDFDQDPPPRDTDTDGD

pLDDT: mean 83.46, std 4.19, range [71.56, 90.94]

Secondary structure (DSSP, 8-state):
-HHHHHHHHHHHHHHHHHHHHHHHHHHHHHTTTTEEEEE-TTT--EEEEE--SSEEEEE-TTT--EEEEE-